Protein AF-A0A354BPM3-F1 (afdb_monomer)

Mean predicted aligned error: 7.32 Å

Nearest PDB structures (foldseek):
  5l0y-assembly5_H  TM=7.955E-01  e=2.793E-01  Thermochaetoides thermophila DSM 1495
  3hym-assembly10_H  TM=7.751E-01  e=2.285E-01  Homo sapiens
  5g05-assembly1_K  TM=7.567E-01  e=3.971E-01  Homo sapiens
  4ynw-assembly2_B  TM=5.288E-01  e=4.354E-02  Thermochaetoides thermophila DSM 1495
  4wnd-assembly1_A  TM=6.859E-01  e=6.900E-01  Homo sapiens

Secondary structure (DSSP, 8-state):
-HHHHHHHHHHHTT-HHHHHHHHHHHHHHHH-HHHHT-B-SSSBHHHHHHHHHHHHHHHHHHHTT-HHHHHHHHHHHHHHHHTSPP-SS-SS-S-HHHHHHHHHHHTT-HHHHHHHHHHHHHH-TT-HHHHHHHHHHHHHHTTSS---PPS---GGGGS-STTSSHHHHTT--

pLDDT: mean 86.79, std 19.34, range [29.61, 98.81]

Sequence (173 aa):
MWLYAHGRALAARGHLKAADA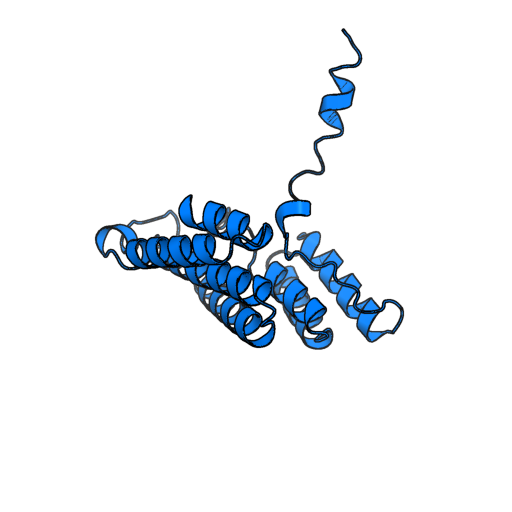TLVQLRAIAQDSRVRSLRLEFNNSGAVLDIAVEVLAGHIVAAKGDLPRAISHLREAVRLEDALVYGEPPEWTVPVREELGVLLLKAGRSDEAEQVFREDLKRFPNNPWAQQGLTDALRVQNGEMKAKWRDGLDPFMYAQPEVAWLRLISSQS

Foldseek 3Di:
DVLLVVLLVCLLVLVLVVSVVSLVVLVVQLPPPVQQQPDDPFHGNNLVSLLSSLQSVLSSCVSVVNLVVSLVSLVVSQVSQVPTDDDVVGPNNDRSLLLSLLSCLLVVNLVVSLVSLVVVCVVVVPPVSSVVSNVVSVCCVVVVDPSDDDNGPDPVVPPDPPPVVVVVVVVPD

Structure (mmCIF, N/CA/C/O backbone):
data_AF-A0A354BPM3-F1
#
_entry.id   AF-A0A354BPM3-F1
#
loop_
_atom_site.group_PDB
_atom_site.id
_atom_site.type_symbol
_atom_site.label_atom_id
_atom_site.label_alt_id
_atom_site.label_comp_id
_atom_site.label_asym_id
_atom_site.label_entity_id
_atom_site.label_seq_id
_atom_site.pdbx_PDB_ins_code
_atom_site.Cartn_x
_atom_site.Cartn_y
_atom_site.Cartn_z
_atom_site.occupancy
_atom_site.B_iso_or_equiv
_atom_site.auth_seq_id
_atom_site.auth_comp_id
_atom_site.auth_asym_id
_atom_site.auth_atom_id
_atom_site.pdbx_PDB_model_num
ATOM 1 N N . MET A 1 1 ? 8.299 4.262 -11.714 1.00 91.12 1 MET A N 1
ATOM 2 C CA . MET A 1 1 ? 7.549 5.165 -10.808 1.00 91.12 1 MET A CA 1
ATOM 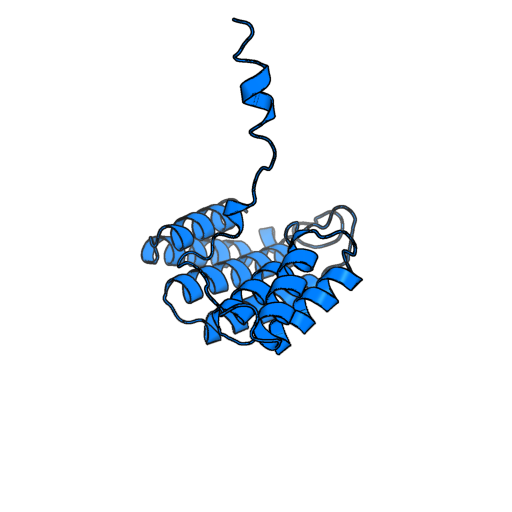3 C C . MET A 1 1 ? 6.419 5.954 -11.472 1.00 91.12 1 MET A C 1
ATOM 5 O O . MET A 1 1 ? 5.343 5.975 -10.893 1.00 91.12 1 MET A O 1
ATOM 9 N N . TRP A 1 2 ? 6.572 6.534 -12.674 1.00 96.19 2 TRP A N 1
ATOM 10 C CA . TRP A 1 2 ? 5.453 7.233 -13.347 1.00 96.19 2 TRP A CA 1
ATOM 11 C C . TRP A 1 2 ? 4.188 6.367 -13.509 1.00 96.19 2 TRP A C 1
ATOM 13 O O . TRP A 1 2 ? 3.111 6.792 -13.106 1.00 96.19 2 TRP A O 1
ATOM 23 N N . LEU A 1 3 ? 4.322 5.125 -14.003 1.00 97.31 3 LEU A N 1
ATOM 24 C CA . LEU A 1 3 ? 3.191 4.188 -14.129 1.00 97.31 3 LEU A CA 1
ATOM 25 C C . LEU A 1 3 ? 2.492 3.925 -12.791 1.00 97.31 3 LEU A C 1
ATOM 27 O O . LEU A 1 3 ? 1.272 3.863 -12.740 1.00 97.31 3 LEU A O 1
ATOM 31 N N . TYR A 1 4 ? 3.252 3.803 -11.703 1.00 97.25 4 TYR A N 1
ATOM 32 C CA . TYR A 1 4 ? 2.693 3.613 -10.365 1.00 97.25 4 TYR A CA 1
ATOM 33 C C . TYR A 1 4 ? 1.813 4.805 -9.954 1.00 97.25 4 TYR A C 1
ATOM 35 O O . TYR A 1 4 ? 0.636 4.624 -9.642 1.00 97.25 4 TYR A O 1
ATOM 43 N N . ALA A 1 5 ? 2.346 6.028 -10.038 1.00 95.81 5 ALA A N 1
ATOM 44 C CA . ALA A 1 5 ? 1.598 7.240 -9.700 1.00 95.81 5 ALA A CA 1
ATOM 45 C C . ALA A 1 5 ? 0.377 7.440 -10.618 1.00 95.81 5 ALA A C 1
ATOM 47 O O . ALA A 1 5 ? -0.718 7.754 -10.151 1.00 95.81 5 ALA A O 1
ATOM 48 N N . HIS A 1 6 ? 0.543 7.198 -11.921 1.00 96.94 6 HIS A N 1
ATOM 49 C CA . HIS A 1 6 ? -0.536 7.292 -12.899 1.00 96.94 6 HIS A CA 1
ATOM 50 C C . HIS A 1 6 ? -1.650 6.273 -12.627 1.00 96.94 6 HIS A C 1
ATOM 52 O O . HIS A 1 6 ? -2.824 6.637 -12.592 1.00 96.94 6 HIS A O 1
ATOM 58 N N . GLY A 1 7 ? -1.291 5.013 -12.367 1.00 97.38 7 GLY A N 1
ATOM 59 C CA . GLY A 1 7 ? -2.239 3.951 -12.040 1.00 97.38 7 GLY A CA 1
ATOM 60 C C . GLY A 1 7 ? -3.018 4.251 -10.762 1.00 97.38 7 GLY A C 1
ATOM 61 O O . GLY A 1 7 ? -4.234 4.060 -10.731 1.00 97.38 7 GLY A O 1
ATOM 62 N N . ARG A 1 8 ? -2.349 4.796 -9.736 1.00 95.69 8 ARG A N 1
ATOM 63 C CA . ARG A 1 8 ? -3.011 5.244 -8.505 1.00 95.69 8 ARG A CA 1
ATOM 64 C C . ARG A 1 8 ? -4.030 6.347 -8.775 1.00 95.69 8 ARG A C 1
ATOM 66 O O . ARG A 1 8 ? -5.168 6.243 -8.326 1.00 95.69 8 ARG A O 1
ATOM 73 N N . ALA A 1 9 ? -3.654 7.361 -9.553 1.00 94.94 9 ALA A N 1
ATOM 74 C CA . ALA A 1 9 ? -4.564 8.441 -9.925 1.00 94.94 9 ALA A CA 1
ATOM 75 C C . ALA A 1 9 ? -5.772 7.933 -10.736 1.00 94.94 9 ALA A C 1
ATOM 77 O O . ALA A 1 9 ? -6.898 8.381 -10.525 1.00 94.94 9 ALA A O 1
ATOM 78 N N . LEU A 1 10 ? -5.568 6.972 -11.643 1.00 95.81 10 LEU A N 1
ATOM 79 C CA . LEU A 1 10 ? -6.658 6.338 -12.391 1.00 95.81 10 LEU A CA 1
ATOM 80 C C . LEU A 1 10 ? -7.606 5.556 -11.474 1.00 95.81 10 LEU A C 1
ATOM 82 O O . LEU A 1 10 ? -8.823 5.689 -11.615 1.00 95.81 10 LEU A O 1
ATOM 86 N N . ALA A 1 11 ? -7.067 4.776 -10.531 1.00 94.25 11 ALA A N 1
ATOM 87 C CA . ALA A 1 11 ? -7.858 4.017 -9.565 1.00 94.25 11 ALA A CA 1
ATOM 88 C C . ALA A 1 11 ? -8.710 4.943 -8.681 1.00 94.25 11 ALA A C 1
ATOM 90 O O . ALA A 1 11 ? -9.918 4.736 -8.572 1.00 94.25 11 ALA A O 1
ATOM 91 N N . ALA A 1 12 ? -8.113 6.012 -8.144 1.00 90.00 12 ALA A N 1
ATOM 92 C CA . ALA A 1 12 ? -8.805 6.997 -7.309 1.00 90.00 12 ALA A CA 1
ATOM 93 C C . ALA A 1 12 ? -9.958 7.707 -8.045 1.00 90.00 12 ALA A C 1
ATOM 95 O O . ALA A 1 12 ? -10.978 8.032 -7.442 1.00 90.00 12 ALA A O 1
ATOM 96 N N . ARG A 1 13 ? -9.835 7.904 -9.364 1.00 92.62 13 ARG A N 1
ATOM 97 C CA . ARG A 1 13 ? -10.871 8.523 -10.215 1.00 92.62 13 ARG A CA 1
ATOM 98 C C . ARG A 1 13 ? -11.892 7.524 -10.775 1.00 92.62 13 ARG A C 1
ATOM 100 O O . ARG A 1 13 ? -12.737 7.907 -11.579 1.00 92.62 13 ARG A O 1
ATOM 107 N N . GLY A 1 14 ? -11.811 6.245 -10.400 1.00 92.00 14 GLY A N 1
ATOM 108 C CA . GLY A 1 14 ? -12.714 5.199 -10.889 1.00 92.00 14 GLY A CA 1
ATOM 109 C C . GLY A 1 14 ? -12.454 4.758 -12.336 1.00 92.00 14 GLY A C 1
ATOM 110 O O . GLY A 1 14 ? -13.249 4.013 -12.910 1.00 92.00 14 GLY A O 1
ATOM 111 N N . HIS A 1 15 ? -11.331 5.150 -12.945 1.00 96.50 15 HIS A N 1
ATOM 112 C CA . HIS A 1 15 ? -10.927 4.710 -14.286 1.00 96.50 15 HIS A CA 1
ATOM 113 C C . HIS A 1 15 ? -10.298 3.304 -14.248 1.00 96.50 15 HIS A C 1
ATOM 115 O O . HIS A 1 15 ? -9.174 3.084 -14.701 1.00 96.50 15 HIS A O 1
ATOM 121 N N . LEU A 1 16 ? -11.036 2.330 -13.706 1.00 96.06 16 LEU A N 1
ATOM 122 C CA . LEU A 1 16 ? -10.515 1.020 -13.296 1.00 96.06 16 LEU A CA 1
ATOM 123 C C . LEU A 1 16 ? -9.903 0.211 -14.448 1.00 96.06 16 LEU A C 1
ATOM 125 O O . LEU A 1 16 ? -8.841 -0.374 -14.275 1.00 96.06 16 LEU A O 1
ATOM 129 N N . LYS A 1 17 ? -10.510 0.238 -15.644 1.00 98.25 17 LYS A N 1
ATOM 130 C CA . LYS A 1 17 ? -9.953 -0.442 -16.831 1.00 98.25 17 LYS A CA 1
ATOM 131 C C . LYS A 1 17 ? -8.580 0.110 -17.226 1.00 98.25 17 LYS A C 1
ATOM 133 O O . LYS A 1 17 ? -7.691 -0.652 -17.589 1.00 98.25 17 LYS A O 1
ATOM 138 N N . ALA A 1 18 ? -8.413 1.432 -17.164 1.00 98.19 18 ALA A N 1
ATOM 139 C CA . ALA A 1 18 ? -7.138 2.069 -17.465 1.00 98.19 18 ALA A CA 1
ATOM 140 C C . ALA A 1 18 ? -6.111 1.769 -16.364 1.00 98.19 18 ALA A C 1
ATOM 142 O O . ALA A 1 18 ? -4.969 1.449 -16.675 1.00 98.19 18 ALA A O 1
ATOM 143 N N . ALA A 1 19 ? -6.531 1.790 -15.094 1.00 98.06 19 ALA A N 1
ATOM 144 C CA . ALA A 1 19 ? -5.667 1.445 -13.969 1.00 98.06 19 ALA A CA 1
ATOM 145 C C . ALA A 1 19 ? -5.156 -0.007 -14.059 1.00 98.06 19 ALA A C 1
ATOM 147 O O . ALA A 1 19 ? -3.964 -0.244 -13.875 1.00 98.06 19 ALA A O 1
ATOM 148 N N . ASP A 1 20 ? -6.021 -0.962 -14.427 1.00 98.56 20 ASP A N 1
ATOM 149 C CA . ASP A 1 20 ? -5.633 -2.357 -14.684 1.00 98.56 20 ASP A CA 1
ATOM 150 C C . ASP A 1 20 ? -4.588 -2.454 -15.810 1.00 98.56 20 ASP A C 1
ATOM 152 O O . ASP A 1 20 ? -3.578 -3.144 -15.665 1.00 98.56 20 ASP A O 1
ATOM 156 N N . ALA A 1 21 ? -4.783 -1.725 -16.916 1.00 98.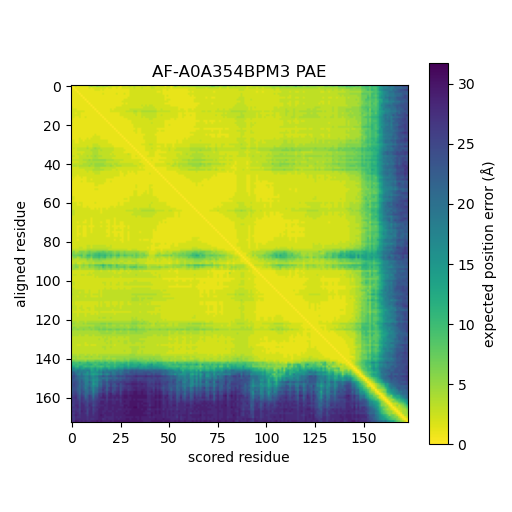69 21 ALA A N 1
ATOM 157 C CA . ALA A 1 21 ? -3.816 -1.691 -18.013 1.00 98.69 21 ALA A CA 1
ATOM 158 C C . ALA A 1 21 ? -2.465 -1.099 -17.573 1.00 98.69 21 ALA A C 1
ATOM 160 O O . ALA A 1 21 ? -1.407 -1.617 -17.938 1.00 98.69 21 ALA A O 1
ATOM 161 N N . THR A 1 22 ? -2.480 -0.050 -16.747 1.00 98.50 22 THR A N 1
ATOM 162 C CA . THR A 1 22 ? -1.265 0.526 -16.158 1.00 98.50 22 THR A CA 1
ATOM 163 C C . THR A 1 22 ? -0.563 -0.455 -15.216 1.00 98.50 22 THR A C 1
ATOM 165 O O . THR A 1 22 ? 0.662 -0.563 -15.268 1.00 98.50 22 THR A O 1
ATOM 168 N N . LEU A 1 23 ? -1.305 -1.216 -14.404 1.00 98.81 23 LEU A N 1
ATOM 169 C CA . LEU A 1 23 ? -0.738 -2.252 -13.537 1.00 98.81 23 LEU A CA 1
ATOM 170 C C . LEU A 1 23 ? -0.052 -3.362 -14.347 1.00 98.81 23 LEU A C 1
ATOM 172 O O . LEU A 1 23 ? 1.022 -3.820 -13.961 1.00 98.81 23 LEU A O 1
ATOM 176 N N . VAL A 1 24 ? -0.621 -3.767 -15.488 1.00 98.75 24 VAL A N 1
ATOM 177 C CA . VAL A 1 24 ? 0.022 -4.729 -16.404 1.00 98.75 24 VAL A CA 1
ATOM 178 C C . VAL A 1 24 ? 1.357 -4.189 -16.922 1.00 98.75 24 VAL A C 1
ATOM 180 O O . VAL A 1 24 ? 2.360 -4.901 -16.877 1.00 98.75 24 VAL A O 1
ATOM 183 N N . GLN A 1 25 ? 1.403 -2.926 -17.356 1.00 98.69 25 GLN A N 1
ATOM 184 C CA . GLN A 1 25 ? 2.649 -2.296 -17.812 1.00 98.69 25 GLN A CA 1
ATOM 185 C C . GLN A 1 25 ? 3.681 -2.186 -16.683 1.00 98.69 25 GLN A C 1
ATOM 187 O O . GLN A 1 25 ? 4.857 -2.480 -16.895 1.00 98.69 25 GLN A O 1
ATOM 192 N N . LEU A 1 26 ? 3.249 -1.808 -15.474 1.00 98.62 26 LEU A N 1
ATOM 193 C CA . LEU A 1 26 ? 4.130 -1.728 -14.310 1.00 98.62 26 LEU A CA 1
ATOM 194 C C . LEU A 1 26 ? 4.732 -3.097 -13.982 1.00 98.62 26 LEU A C 1
ATOM 196 O O . LEU A 1 26 ? 5.939 -3.183 -13.778 1.00 98.62 26 LEU A O 1
ATOM 200 N N . ARG A 1 27 ? 3.922 -4.164 -13.996 1.00 98.69 27 ARG A N 1
ATOM 201 C CA . ARG A 1 27 ? 4.389 -5.544 -13.788 1.00 98.69 27 ARG A CA 1
ATOM 202 C C . ARG A 1 27 ? 5.401 -5.971 -14.843 1.00 98.69 27 ARG A C 1
ATOM 204 O O . ARG A 1 27 ? 6.416 -6.554 -14.488 1.00 98.69 27 ARG A O 1
ATOM 211 N N . ALA A 1 28 ? 5.165 -5.657 -16.116 1.00 98.44 28 ALA A N 1
ATOM 212 C CA . ALA A 1 28 ? 6.110 -5.989 -17.181 1.00 98.44 28 ALA A CA 1
ATOM 213 C C . ALA A 1 28 ? 7.480 -5.326 -16.953 1.00 98.44 28 ALA A C 1
ATOM 215 O O . ALA A 1 28 ? 8.505 -5.997 -17.037 1.00 98.44 28 ALA A O 1
ATOM 216 N N . ILE A 1 29 ? 7.501 -4.040 -16.585 1.00 97.75 29 ILE A N 1
ATOM 217 C CA . ILE A 1 29 ? 8.744 -3.325 -16.253 1.00 97.75 29 ILE A CA 1
ATOM 218 C C . ILE A 1 29 ? 9.391 -3.894 -14.989 1.00 97.75 29 ILE A C 1
ATOM 220 O O . ILE A 1 29 ? 10.602 -4.092 -14.958 1.00 97.75 29 ILE A O 1
ATOM 224 N N . ALA A 1 30 ? 8.592 -4.188 -13.962 1.00 97.56 30 ALA A N 1
ATOM 225 C CA . ALA A 1 30 ? 9.076 -4.785 -12.725 1.00 97.56 30 ALA A CA 1
ATOM 226 C C . ALA A 1 30 ? 9.687 -6.174 -12.944 1.00 97.56 30 ALA A C 1
ATOM 228 O O . ALA A 1 30 ? 10.501 -6.580 -12.131 1.00 97.56 30 ALA A O 1
ATOM 229 N N . GLN A 1 31 ? 9.339 -6.899 -14.012 1.00 97.12 31 GLN A N 1
ATOM 230 C CA . GLN A 1 31 ? 9.913 -8.211 -14.340 1.00 97.12 31 GLN A CA 1
ATOM 231 C C . GLN A 1 31 ? 11.096 -8.151 -15.325 1.00 97.12 31 GLN A C 1
ATOM 233 O O . GLN A 1 31 ? 11.773 -9.160 -15.518 1.00 97.12 31 GLN A O 1
ATOM 238 N N . ASP A 1 32 ? 11.397 -6.994 -15.926 1.00 98.00 32 ASP A N 1
ATOM 239 C CA . ASP A 1 32 ? 12.566 -6.843 -16.802 1.00 98.00 32 ASP A CA 1
ATOM 240 C C . ASP A 1 32 ? 13.856 -6.950 -15.976 1.00 98.00 32 ASP A C 1
ATOM 242 O O . ASP A 1 32 ? 14.124 -6.121 -15.104 1.00 98.00 32 ASP A O 1
ATOM 246 N N . SER A 1 33 ? 14.678 -7.963 -16.262 1.00 96.69 33 SER A N 1
ATOM 247 C CA . SER A 1 33 ? 15.911 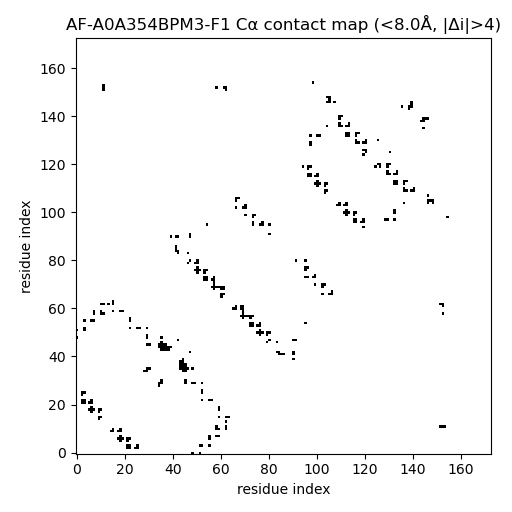-8.243 -15.519 1.00 96.69 33 SER A CA 1
ATOM 248 C C . SER A 1 33 ? 16.875 -7.058 -15.491 1.00 96.69 33 SER A C 1
ATOM 250 O O . SER A 1 33 ? 17.516 -6.832 -14.466 1.00 96.69 33 SER A O 1
ATOM 252 N N . ARG A 1 34 ? 16.928 -6.265 -16.570 1.00 97.12 34 ARG A N 1
ATOM 253 C CA . ARG A 1 34 ? 17.797 -5.084 -16.681 1.00 97.12 34 ARG A CA 1
ATOM 254 C C . ARG A 1 34 ? 17.354 -3.972 -15.747 1.00 97.12 34 ARG A C 1
ATOM 256 O O . ARG A 1 34 ? 18.194 -3.229 -15.256 1.00 97.12 34 ARG A O 1
ATOM 263 N N . VAL A 1 35 ? 16.045 -3.849 -15.525 1.00 97.06 35 VAL A N 1
ATOM 264 C CA . VAL A 1 35 ? 15.475 -2.880 -14.586 1.00 97.06 35 VAL A CA 1
ATOM 265 C C . VAL A 1 35 ? 15.654 -3.404 -13.170 1.00 97.06 35 VAL A C 1
ATOM 267 O O . VAL A 1 35 ? 16.250 -2.717 -12.343 1.00 97.06 35 VAL A O 1
ATOM 270 N N . ARG A 1 36 ? 15.229 -4.645 -12.900 1.00 97.50 36 ARG A N 1
ATOM 271 C CA . ARG A 1 36 ? 15.285 -5.256 -11.562 1.00 97.50 36 ARG A CA 1
ATOM 272 C C . ARG A 1 36 ? 16.666 -5.175 -10.920 1.00 97.50 36 ARG A C 1
ATOM 274 O O . ARG A 1 36 ? 16.750 -4.915 -9.724 1.00 97.50 36 ARG A O 1
ATOM 281 N N . SER A 1 37 ? 17.732 -5.373 -11.698 1.00 96.81 37 SER A N 1
ATOM 282 C CA . SER A 1 37 ? 19.110 -5.366 -11.197 1.00 96.81 37 SER A CA 1
ATOM 283 C C . SER A 1 37 ? 19.698 -3.973 -10.957 1.00 96.81 37 SER A C 1
ATOM 285 O O . SER A 1 37 ? 20.813 -3.884 -10.444 1.00 96.81 37 SER A O 1
ATOM 287 N N . LEU A 1 38 ? 19.013 -2.889 -11.344 1.00 97.56 38 LEU A N 1
ATOM 288 C CA . LEU A 1 38 ? 19.522 -1.533 -11.132 1.00 97.56 38 LEU A CA 1
ATOM 289 C C . LEU A 1 38 ? 19.722 -1.273 -9.641 1.00 97.56 38 LEU A C 1
ATOM 291 O O . LEU A 1 38 ? 18.814 -1.470 -8.831 1.00 97.56 38 LEU A O 1
ATOM 295 N N . ARG A 1 39 ? 20.926 -0.821 -9.297 1.00 96.94 39 ARG A N 1
ATOM 296 C CA . ARG A 1 39 ? 21.326 -0.517 -7.929 1.00 96.94 39 ARG A CA 1
ATOM 297 C C . ARG A 1 39 ? 20.792 0.861 -7.539 1.00 96.94 39 ARG A C 1
ATOM 299 O O . ARG A 1 39 ? 21.073 1.842 -8.223 1.00 96.94 39 ARG A O 1
ATOM 306 N N . LEU A 1 40 ? 20.018 0.902 -6.461 1.00 94.62 40 LEU A N 1
ATOM 307 C CA . LEU A 1 40 ? 19.721 2.120 -5.715 1.00 94.62 40 LEU A CA 1
ATOM 308 C C . LEU A 1 40 ? 20.757 2.265 -4.587 1.00 94.62 40 LEU A C 1
ATOM 310 O O . LEU A 1 40 ? 21.696 1.469 -4.504 1.00 94.62 40 LEU A O 1
ATOM 314 N N . GLU A 1 41 ? 20.617 3.275 -3.738 1.00 94.50 41 GLU A N 1
ATOM 315 C CA . GLU A 1 41 ? 21.581 3.545 -2.669 1.00 94.50 41 GLU A CA 1
ATOM 316 C C . GLU A 1 41 ? 21.723 2.351 -1.708 1.00 94.50 41 GLU A C 1
ATOM 318 O O . GLU A 1 41 ? 22.832 1.868 -1.457 1.00 94.50 41 GLU A O 1
ATOM 323 N N . PHE A 1 42 ? 20.596 1.794 -1.264 1.00 94.56 42 PHE A N 1
ATOM 324 C CA . PHE A 1 42 ? 20.531 0.726 -0.268 1.00 94.56 42 PHE A CA 1
ATOM 325 C C . PHE A 1 42 ? 19.980 -0.578 -0.835 1.00 94.56 42 PHE A C 1
ATOM 327 O O . PHE A 1 42 ? 20.521 -1.640 -0.504 1.00 94.56 42 PHE A O 1
ATOM 334 N N . ASN A 1 43 ? 19.013 -0.541 -1.761 1.00 96.44 43 ASN A N 1
ATOM 335 C CA . ASN A 1 43 ? 18.403 -1.745 -2.349 1.00 96.44 43 ASN A CA 1
ATOM 336 C C . ASN A 1 43 ? 18.591 -1.830 -3.873 1.00 96.44 43 ASN A C 1
ATOM 338 O O . ASN A 1 43 ? 19.422 -1.149 -4.479 1.00 96.44 43 ASN A O 1
ATOM 342 N N . ASN A 1 44 ? 17.892 -2.772 -4.500 1.00 96.69 44 ASN A N 1
ATOM 343 C CA . ASN A 1 44 ? 17.770 -2.861 -5.950 1.00 96.69 44 ASN A CA 1
ATOM 344 C C . ASN A 1 44 ? 16.391 -2.347 -6.373 1.00 96.69 44 ASN A C 1
ATOM 346 O O . ASN A 1 44 ? 15.428 -2.409 -5.608 1.00 96.69 44 ASN A O 1
ATOM 350 N N . SER A 1 45 ? 16.290 -1.844 -7.601 1.00 96.94 45 SER A N 1
ATOM 351 C CA . SER A 1 45 ? 15.040 -1.255 -8.079 1.00 96.94 45 SER A CA 1
ATOM 352 C C . SER A 1 45 ? 13.906 -2.283 -8.155 1.00 96.94 45 SER A C 1
ATOM 354 O O . SER A 1 45 ? 12.750 -1.920 -7.956 1.00 96.94 45 SER A O 1
ATOM 356 N N . GLY A 1 46 ? 14.230 -3.566 -8.372 1.00 97.75 46 GLY A N 1
ATOM 357 C CA . GLY A 1 46 ? 13.260 -4.661 -8.364 1.00 97.75 46 GLY A CA 1
ATOM 358 C C . GLY A 1 46 ? 12.482 -4.746 -7.052 1.00 97.75 46 GLY A C 1
ATOM 359 O O . GLY A 1 46 ? 11.258 -4.796 -7.090 1.00 97.75 46 GLY A O 1
ATOM 360 N N . ALA A 1 47 ? 13.164 -4.669 -5.907 1.00 97.88 47 ALA A N 1
ATOM 361 C CA . ALA A 1 47 ? 12.526 -4.711 -4.591 1.00 97.88 47 ALA A CA 1
ATOM 362 C C . ALA A 1 47 ? 11.544 -3.544 -4.379 1.00 97.88 47 ALA A C 1
ATOM 364 O O . ALA A 1 47 ? 10.425 -3.747 -3.914 1.00 97.88 47 ALA A O 1
ATOM 365 N N . VAL A 1 48 ? 11.918 -2.331 -4.799 1.00 97.75 48 VAL A N 1
ATOM 366 C CA . VAL A 1 48 ? 11.041 -1.146 -4.722 1.00 97.75 48 VAL A CA 1
ATOM 367 C C . VAL A 1 48 ? 9.862 -1.254 -5.699 1.00 97.75 48 VAL A C 1
ATOM 369 O O . VAL A 1 48 ? 8.738 -0.858 -5.385 1.00 97.75 48 VAL A O 1
ATOM 372 N N . LEU A 1 49 ? 10.086 -1.809 -6.892 1.00 98.06 49 LEU A N 1
ATOM 373 C CA . LEU A 1 49 ? 9.032 -2.019 -7.885 1.00 98.06 49 LEU A CA 1
ATOM 374 C C . LEU A 1 49 ? 8.042 -3.112 -7.470 1.00 98.06 49 LEU A C 1
ATOM 376 O O . LEU A 1 49 ? 6.860 -2.978 -7.783 1.00 98.06 49 LEU A O 1
ATOM 380 N N . ASP A 1 50 ? 8.487 -4.142 -6.752 1.00 98.50 50 ASP A N 1
ATOM 381 C CA . ASP A 1 50 ? 7.606 -5.181 -6.214 1.00 98.50 50 ASP A CA 1
ATOM 382 C C . ASP A 1 50 ? 6.624 -4.571 -5.189 1.00 98.50 50 ASP A C 1
ATOM 384 O O . ASP A 1 50 ? 5.421 -4.823 -5.271 1.00 98.50 50 ASP A O 1
ATOM 388 N N . ILE A 1 51 ? 7.088 -3.655 -4.324 1.00 98.56 51 ILE A N 1
ATOM 389 C CA . ILE A 1 51 ? 6.208 -2.868 -3.435 1.00 98.56 51 ILE A CA 1
ATOM 390 C C . ILE A 1 51 ? 5.221 -2.033 -4.262 1.00 98.56 51 ILE A C 1
ATOM 392 O O . ILE A 1 51 ? 4.015 -2.069 -4.018 1.00 98.56 51 ILE A O 1
ATOM 396 N N . ALA A 1 52 ? 5.700 -1.319 -5.286 1.00 98.19 52 ALA A N 1
ATOM 397 C CA . ALA A 1 52 ? 4.847 -0.485 -6.136 1.00 98.19 52 ALA A CA 1
ATOM 398 C C . ALA A 1 52 ? 3.731 -1.281 -6.837 1.00 98.19 52 ALA A C 1
ATOM 400 O O . ALA A 1 52 ? 2.612 -0.779 -6.985 1.00 98.19 52 ALA A O 1
ATOM 401 N N . VAL A 1 53 ? 4.028 -2.506 -7.283 1.00 98.75 53 VAL A N 1
ATOM 402 C CA . VAL A 1 53 ? 3.055 -3.414 -7.905 1.00 98.75 53 VAL A CA 1
ATOM 403 C C . VAL A 1 53 ? 1.971 -3.806 -6.910 1.00 98.75 53 VAL A C 1
ATOM 405 O O . VAL A 1 53 ? 0.788 -3.698 -7.243 1.00 98.75 53 VAL A O 1
ATOM 408 N N . GLU A 1 54 ? 2.355 -4.235 -5.710 1.00 98.81 54 GLU A N 1
ATOM 409 C CA . GLU A 1 54 ? 1.409 -4.684 -4.688 1.00 98.81 54 GLU A CA 1
ATOM 410 C C . GLU A 1 54 ? 0.553 -3.531 -4.161 1.00 98.81 54 GLU A C 1
ATOM 412 O O . GLU A 1 54 ? -0.672 -3.648 -4.104 1.00 98.81 54 GLU A O 1
ATOM 417 N N . VAL A 1 55 ? 1.153 -2.366 -3.900 1.00 98.44 55 VAL A N 1
ATOM 418 C CA . VAL A 1 55 ? 0.404 -1.171 -3.492 1.00 98.44 55 VAL A CA 1
ATOM 419 C C . VAL A 1 55 ? -0.613 -0.778 -4.565 1.00 98.44 55 VAL A C 1
ATOM 421 O O . VAL A 1 55 ? -1.802 -0.642 -4.270 1.00 98.44 55 VAL A O 1
ATOM 424 N N . LEU A 1 56 ? -0.203 -0.663 -5.834 1.00 98.31 56 LEU A N 1
ATOM 425 C CA . LEU A 1 56 ? -1.132 -0.314 -6.914 1.00 98.31 56 LEU A CA 1
ATOM 426 C C . LEU A 1 56 ? -2.250 -1.356 -7.083 1.00 98.31 56 LEU A C 1
ATOM 428 O O . LEU A 1 56 ? -3.410 -0.980 -7.271 1.00 98.31 56 LEU A O 1
ATOM 432 N N . ALA A 1 57 ? -1.927 -2.649 -7.003 1.00 98.75 57 ALA A N 1
ATOM 433 C CA . ALA A 1 57 ? -2.923 -3.713 -7.065 1.00 98.75 57 ALA A CA 1
ATOM 434 C C . ALA A 1 57 ? -3.948 -3.588 -5.927 1.00 98.75 57 ALA A C 1
ATOM 436 O O . ALA A 1 57 ? -5.152 -3.643 -6.187 1.00 98.75 57 ALA A O 1
ATOM 437 N N . GLY A 1 58 ? -3.490 -3.326 -4.699 1.00 98.12 58 GLY A N 1
ATOM 438 C CA . GLY A 1 58 ? -4.351 -3.083 -3.545 1.00 98.12 58 GLY A CA 1
ATOM 439 C C . GLY A 1 58 ? -5.321 -1.921 -3.765 1.00 98.12 58 GLY A C 1
ATOM 440 O O . GLY A 1 58 ? -6.529 -2.090 -3.596 1.00 98.12 58 GLY A O 1
ATOM 441 N N . HIS A 1 59 ? -4.825 -0.772 -4.234 1.00 96.25 59 HIS A N 1
ATOM 442 C CA . HIS A 1 59 ? -5.661 0.402 -4.535 1.00 96.25 59 HIS A CA 1
ATOM 443 C C . HIS A 1 59 ? -6.709 0.132 -5.617 1.00 96.25 59 HIS A C 1
ATOM 445 O O . HIS A 1 59 ? -7.873 0.501 -5.457 1.00 96.25 59 HIS A O 1
ATOM 451 N N . ILE A 1 60 ? -6.334 -0.544 -6.706 1.00 97.88 60 ILE A N 1
ATOM 452 C CA . ILE A 1 60 ? -7.266 -0.891 -7.792 1.00 97.88 60 ILE A CA 1
ATOM 453 C C . ILE A 1 60 ? -8.376 -1.816 -7.289 1.00 97.88 60 ILE A C 1
ATOM 455 O O . ILE A 1 60 ? -9.550 -1.632 -7.615 1.00 97.88 60 ILE A O 1
ATOM 459 N N . VAL A 1 61 ? -8.007 -2.826 -6.507 1.00 97.38 61 VAL A N 1
ATOM 460 C CA . VAL A 1 61 ? -8.933 -3.822 -5.964 1.00 97.38 61 VAL A CA 1
ATOM 461 C C . VAL A 1 61 ? -9.868 -3.192 -4.930 1.00 97.38 61 VAL A C 1
ATOM 463 O O . VAL A 1 61 ? -11.075 -3.439 -4.955 1.00 97.38 61 VAL A O 1
ATOM 466 N N . ALA A 1 62 ? -9.362 -2.291 -4.091 1.00 94.50 62 ALA A N 1
ATOM 467 C CA . ALA A 1 62 ? -10.203 -1.555 -3.161 1.00 94.50 62 ALA A CA 1
ATOM 468 C C . ALA A 1 62 ? -11.155 -0.579 -3.862 1.00 94.50 62 ALA A C 1
ATOM 470 O O . ALA A 1 62 ? -12.302 -0.436 -3.441 1.00 94.50 62 ALA A O 1
ATOM 471 N N . ALA A 1 63 ? -10.720 0.059 -4.953 1.00 93.50 63 ALA A N 1
ATOM 472 C CA . ALA A 1 63 ? -11.581 0.902 -5.782 1.00 93.50 63 ALA A CA 1
ATOM 473 C C . ALA A 1 63 ? -12.688 0.096 -6.496 1.00 93.50 63 ALA A C 1
ATOM 475 O O . ALA A 1 63 ? -13.727 0.652 -6.843 1.00 93.50 63 ALA A O 1
ATOM 476 N N . LYS A 1 64 ? -12.507 -1.223 -6.657 1.00 94.62 64 LYS A N 1
ATOM 477 C CA . LYS A 1 64 ? -13.543 -2.179 -7.098 1.00 94.62 64 LYS A CA 1
ATOM 478 C C . LYS A 1 64 ? -14.474 -2.639 -5.964 1.00 94.62 64 LYS A C 1
ATOM 480 O O . LYS A 1 64 ? -15.413 -3.383 -6.228 1.00 94.62 64 LYS A O 1
ATOM 485 N N . GLY A 1 65 ? -14.224 -2.217 -4.723 1.00 93.06 65 GLY A N 1
ATOM 486 C CA . GLY A 1 65 ? -15.011 -2.579 -3.540 1.00 93.06 65 GLY A CA 1
ATOM 487 C C . GLY A 1 65 ? -14.555 -3.852 -2.819 1.00 93.06 65 GLY A C 1
ATOM 488 O O . GLY A 1 65 ? -15.143 -4.210 -1.801 1.00 93.06 65 GLY A O 1
ATOM 489 N N . ASP A 1 66 ? -13.500 -4.525 -3.286 1.00 96.69 66 ASP A N 1
ATOM 490 C CA . ASP A 1 66 ? -12.998 -5.759 -2.669 1.00 96.69 66 ASP A CA 1
ATOM 491 C C . ASP A 1 66 ? -11.936 -5.439 -1.604 1.00 96.69 66 ASP A C 1
ATOM 493 O O . ASP A 1 66 ? -10.726 -5.548 -1.814 1.00 96.69 66 ASP A O 1
ATOM 497 N N . LEU A 1 67 ? -12.398 -4.989 -0.435 1.00 93.94 67 LEU A N 1
ATOM 498 C CA . LEU A 1 67 ? -11.513 -4.663 0.688 1.00 93.94 67 LEU A CA 1
ATOM 499 C C . LEU A 1 67 ? -10.677 -5.863 1.172 1.00 93.94 67 LEU A C 1
ATOM 501 O O . LEU A 1 67 ? -9.490 -5.661 1.433 1.00 93.94 67 LEU A O 1
ATOM 505 N N . PRO A 1 68 ? -11.210 -7.102 1.275 1.00 97.50 68 PRO A N 1
ATOM 506 C CA . PRO A 1 68 ? -10.409 -8.252 1.689 1.00 97.50 68 PRO A CA 1
ATOM 507 C C . PRO A 1 68 ? -9.187 -8.499 0.799 1.00 97.50 68 PRO A C 1
ATOM 509 O O . PRO A 1 68 ? -8.078 -8.658 1.316 1.00 97.50 68 PRO A O 1
ATOM 512 N N . ARG A 1 69 ? -9.351 -8.487 -0.531 1.00 98.19 69 ARG A N 1
ATOM 513 C CA . ARG A 1 69 ? -8.211 -8.671 -1.442 1.00 98.19 69 ARG A CA 1
ATOM 514 C C . ARG A 1 69 ? -7.268 -7.474 -1.436 1.00 98.19 69 ARG A C 1
ATOM 516 O O . ARG A 1 69 ? -6.057 -7.666 -1.492 1.00 98.19 69 ARG A O 1
ATOM 523 N N . ALA A 1 70 ? -7.791 -6.257 -1.315 1.00 97.94 70 ALA A N 1
ATOM 524 C CA . ALA A 1 70 ? -6.952 -5.069 -1.207 1.00 97.94 70 ALA A CA 1
ATOM 525 C C . ALA A 1 70 ? -6.046 -5.097 0.033 1.00 97.94 70 ALA A C 1
ATOM 527 O O . ALA A 1 70 ? -4.855 -4.810 -0.061 1.00 97.94 70 ALA A O 1
ATOM 528 N N . ILE A 1 71 ? -6.590 -5.519 1.179 1.00 98.44 71 ILE A N 1
ATOM 529 C CA . ILE A 1 71 ? -5.827 -5.713 2.418 1.00 98.44 71 ILE A CA 1
ATOM 530 C C . ILE A 1 71 ? -4.744 -6.782 2.230 1.00 98.44 71 ILE A C 1
ATOM 532 O O . ILE A 1 71 ? -3.637 -6.615 2.736 1.00 98.44 71 ILE A O 1
ATOM 536 N N . SER A 1 72 ? -5.027 -7.863 1.495 1.00 98.69 72 SER A N 1
ATOM 537 C CA . SER A 1 72 ? -4.020 -8.889 1.191 1.00 98.69 72 SER A CA 1
ATOM 538 C C . SER A 1 72 ? -2.839 -8.321 0.402 1.00 98.69 72 SER A C 1
ATOM 540 O O . SER A 1 72 ? -1.696 -8.608 0.746 1.00 98.69 72 SER A O 1
ATOM 542 N N . HIS A 1 73 ? -3.104 -7.494 -0.612 1.00 98.75 73 HIS A N 1
ATOM 543 C CA . HIS A 1 73 ? -2.058 -6.818 -1.383 1.00 98.75 73 HIS A CA 1
ATOM 544 C C . HIS A 1 73 ? -1.228 -5.867 -0.513 1.00 98.75 73 HIS A C 1
ATOM 546 O O . HIS A 1 73 ? -0.002 -5.919 -0.542 1.00 98.75 73 HIS A O 1
ATOM 552 N N . LEU A 1 74 ? -1.868 -5.042 0.327 1.00 98.38 74 LEU A N 1
ATOM 553 C CA . LEU A 1 74 ? -1.117 -4.131 1.198 1.00 98.38 74 LEU A CA 1
ATOM 554 C C . LEU A 1 74 ? -0.321 -4.861 2.288 1.00 98.38 74 LEU A C 1
ATOM 556 O O . LEU A 1 74 ? 0.749 -4.396 2.662 1.00 98.38 74 LEU A O 1
ATOM 560 N N . ARG A 1 75 ? -0.773 -6.025 2.767 1.00 98.69 75 ARG A N 1
ATOM 561 C CA . ARG A 1 75 ? 0.033 -6.870 3.669 1.00 98.69 75 ARG A CA 1
ATOM 562 C C . ARG A 1 75 ? 1.293 -7.396 2.998 1.00 98.69 75 ARG A C 1
ATOM 564 O O . ARG A 1 75 ? 2.347 -7.401 3.627 1.00 98.69 75 ARG A O 1
ATOM 571 N N . GLU A 1 76 ? 1.189 -7.822 1.743 1.00 98.81 76 GLU A N 1
ATOM 572 C CA . GLU A 1 76 ? 2.362 -8.260 0.989 1.00 98.81 76 GLU A CA 1
ATOM 573 C C . GLU A 1 76 ? 3.310 -7.089 0.714 1.00 98.81 76 GLU A C 1
ATOM 575 O O . GLU A 1 76 ? 4.514 -7.218 0.916 1.00 98.81 76 GLU A O 1
ATOM 580 N N . ALA A 1 77 ? 2.778 -5.917 0.367 1.00 98.56 77 ALA A N 1
ATOM 581 C CA . ALA A 1 77 ? 3.580 -4.706 0.226 1.00 98.56 77 ALA A CA 1
ATOM 582 C C . ALA A 1 77 ? 4.305 -4.319 1.532 1.00 98.56 77 ALA A C 1
ATOM 584 O O . ALA A 1 77 ? 5.486 -3.993 1.474 1.00 98.56 77 ALA A O 1
ATOM 585 N N . VAL A 1 78 ? 3.659 -4.433 2.703 1.00 98.25 78 VAL A N 1
ATOM 586 C CA . VAL A 1 78 ? 4.324 -4.251 4.011 1.00 98.25 78 VAL A CA 1
ATOM 587 C C . VAL A 1 78 ? 5.449 -5.269 4.198 1.00 98.25 78 VAL A C 1
ATOM 589 O O . VAL A 1 78 ? 6.551 -4.896 4.580 1.00 98.25 78 VAL A O 1
ATOM 592 N N . ARG A 1 79 ? 5.212 -6.550 3.887 1.00 98.38 79 ARG A N 1
ATOM 593 C CA . ARG A 1 79 ? 6.239 -7.600 3.996 1.00 98.38 79 ARG A CA 1
ATOM 594 C C . ARG A 1 79 ? 7.452 -7.308 3.104 1.00 98.38 79 ARG A C 1
ATOM 596 O O . ARG A 1 79 ? 8.584 -7.580 3.498 1.00 98.38 79 ARG A O 1
ATOM 603 N N . LEU A 1 80 ? 7.217 -6.794 1.898 1.00 98.38 80 LEU A N 1
ATOM 604 C CA . LEU A 1 80 ? 8.267 -6.397 0.958 1.00 98.38 80 LEU A CA 1
ATOM 605 C C . LEU A 1 80 ? 9.022 -5.151 1.446 1.00 98.38 80 LEU A C 1
ATOM 607 O O . LEU A 1 80 ? 10.247 -5.125 1.371 1.00 98.38 80 LEU A O 1
ATOM 611 N N . GLU A 1 81 ? 8.316 -4.157 1.987 1.00 97.19 81 GLU A N 1
ATOM 612 C CA . GLU A 1 81 ? 8.905 -2.950 2.582 1.00 97.19 81 GLU A CA 1
ATOM 613 C C . GLU A 1 81 ? 9.759 -3.266 3.822 1.00 97.19 81 GLU A C 1
ATOM 615 O O . GLU A 1 81 ? 10.862 -2.737 3.971 1.00 97.19 81 GLU A O 1
ATOM 620 N N . ASP A 1 82 ? 9.292 -4.157 4.698 1.00 95.56 82 ASP A N 1
ATOM 621 C CA . ASP A 1 82 ? 10.036 -4.620 5.876 1.00 95.56 82 ASP A CA 1
ATOM 622 C C . ASP A 1 82 ? 11.332 -5.358 5.495 1.00 95.56 82 ASP A C 1
ATOM 624 O O . ASP A 1 82 ? 12.287 -5.375 6.271 1.00 95.56 82 ASP A O 1
ATOM 628 N N . ALA A 1 83 ? 11.374 -5.971 4.308 1.00 96.62 83 ALA A N 1
ATOM 629 C CA . ALA A 1 83 ? 12.540 -6.691 3.803 1.00 96.62 83 ALA A CA 1
ATOM 630 C C . ALA A 1 83 ? 13.592 -5.777 3.150 1.00 96.62 83 ALA A C 1
ATOM 632 O O . ALA A 1 83 ? 14.686 -6.251 2.829 1.00 96.62 83 ALA A O 1
ATOM 633 N N . LEU A 1 84 ? 13.286 -4.493 2.935 1.00 96.19 84 LEU A N 1
ATOM 634 C CA . LEU A 1 84 ? 14.264 -3.537 2.427 1.00 96.19 84 LEU A CA 1
ATOM 635 C C . LEU A 1 84 ? 15.352 -3.268 3.470 1.00 96.19 84 LEU A C 1
ATOM 637 O O . LEU A 1 84 ? 15.081 -3.087 4.659 1.00 96.19 84 LEU A O 1
ATOM 641 N N . VAL A 1 85 ? 16.591 -3.132 2.999 1.00 95.44 85 VAL A N 1
ATOM 642 C CA . VAL A 1 85 ? 17.649 -2.478 3.767 1.00 95.44 85 VAL A CA 1
ATOM 643 C C . VAL A 1 85 ? 17.234 -1.028 3.973 1.00 95.44 85 VAL A C 1
ATOM 645 O O . VAL A 1 85 ? 17.036 -0.285 3.010 1.00 95.44 85 VAL A O 1
ATOM 648 N N . TYR A 1 86 ? 17.075 -0.645 5.235 1.00 88.31 86 TYR A N 1
ATOM 649 C CA . TYR A 1 86 ? 16.689 0.709 5.591 1.00 88.31 86 TYR A CA 1
ATOM 650 C C . TYR A 1 86 ? 17.839 1.691 5.367 1.00 88.31 86 TYR A C 1
ATOM 652 O O . TYR A 1 86 ? 18.985 1.411 5.721 1.00 88.31 86 TYR A O 1
ATOM 660 N N . GLY A 1 87 ? 17.496 2.854 4.829 1.00 87.44 87 GLY A N 1
ATOM 661 C CA . GLY A 1 87 ? 18.373 4.006 4.698 1.00 87.44 87 GLY A CA 1
ATOM 662 C C . GLY A 1 87 ? 17.574 5.289 4.882 1.00 87.44 87 GLY A C 1
ATOM 663 O O . GLY A 1 87 ? 16.346 5.259 4.818 1.00 87.44 87 GLY A O 1
ATOM 664 N N . GLU A 1 88 ? 18.272 6.392 5.147 1.00 83.75 88 GLU A N 1
ATOM 665 C CA . GLU A 1 88 ? 17.668 7.707 5.372 1.00 83.75 88 GLU A CA 1
ATOM 666 C C . GLU A 1 88 ? 18.137 8.690 4.292 1.00 83.75 88 GLU A C 1
ATOM 668 O O . GLU A 1 88 ? 19.320 9.047 4.288 1.00 83.75 88 GLU A O 1
ATOM 673 N N . PRO A 1 89 ? 17.246 9.140 3.387 1.00 83.50 89 PRO A N 1
ATOM 674 C CA . PRO A 1 89 ? 15.804 8.866 3.350 1.00 83.50 89 PRO A CA 1
ATOM 675 C C . PRO A 1 89 ? 15.462 7.446 2.847 1.00 83.50 89 PRO A C 1
ATOM 677 O O . PRO A 1 89 ? 16.226 6.869 2.068 1.00 83.50 89 PRO A O 1
ATOM 680 N N . PRO A 1 90 ? 14.293 6.889 3.222 1.00 87.31 90 PRO A N 1
ATOM 681 C CA . PRO A 1 90 ? 13.868 5.586 2.732 1.00 87.31 90 PRO A CA 1
ATOM 682 C C . PRO A 1 90 ? 13.566 5.633 1.230 1.00 87.31 90 PRO A C 1
ATOM 684 O O . PRO A 1 90 ? 12.915 6.551 0.725 1.00 87.31 90 PRO A O 1
ATOM 687 N N . GLU A 1 91 ? 13.995 4.595 0.509 1.00 91.75 91 GLU A N 1
ATOM 688 C CA . GLU A 1 91 ? 13.759 4.465 -0.939 1.00 91.75 91 GLU A CA 1
ATOM 689 C C . GLU A 1 91 ? 12.267 4.291 -1.284 1.00 91.75 91 GLU A C 1
ATOM 691 O O . GLU A 1 91 ? 11.848 4.587 -2.405 1.00 91.75 91 GLU A O 1
ATOM 696 N N . TRP A 1 92 ? 11.460 3.847 -0.315 1.00 93.00 92 TRP A N 1
ATOM 697 C CA . TRP A 1 92 ? 10.001 3.889 -0.355 1.00 93.00 92 TRP A CA 1
ATOM 698 C C . TRP A 1 92 ? 9.490 4.938 0.643 1.00 93.00 92 TRP A C 1
ATOM 700 O O . TRP A 1 92 ? 9.673 4.802 1.846 1.00 93.00 92 TRP A O 1
ATOM 710 N N . THR A 1 93 ? 8.893 6.020 0.141 1.00 82.00 93 THR A N 1
ATOM 711 C CA . THR A 1 93 ? 8.708 7.257 0.927 1.00 82.00 93 THR A CA 1
ATOM 712 C C . THR A 1 93 ? 7.410 7.321 1.738 1.00 82.00 93 THR A C 1
ATOM 714 O O . THR A 1 93 ? 7.346 8.071 2.705 1.00 82.00 93 THR A O 1
ATOM 717 N N . VAL A 1 94 ? 6.366 6.581 1.350 1.00 83.06 94 VAL A N 1
ATOM 718 C CA . VAL A 1 94 ? 5.069 6.570 2.057 1.00 83.06 94 VAL A CA 1
ATOM 719 C C . VAL A 1 94 ? 4.893 5.198 2.699 1.00 83.06 94 VAL A C 1
ATOM 721 O O . VAL A 1 94 ? 4.613 4.257 1.952 1.00 83.06 94 VAL A O 1
ATOM 724 N N . PRO A 1 95 ? 5.056 5.052 4.027 1.00 89.69 95 PRO A N 1
ATOM 725 C CA . PRO A 1 95 ? 4.994 3.750 4.678 1.00 89.69 95 PRO A CA 1
ATOM 726 C C . PRO A 1 95 ? 3.719 2.994 4.312 1.00 89.69 95 PRO A C 1
AT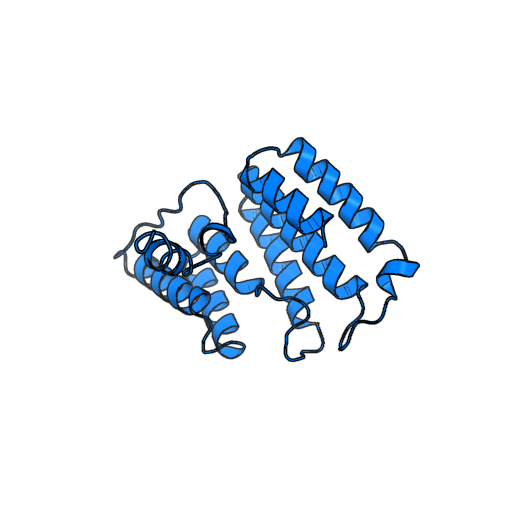OM 728 O O . PRO A 1 95 ? 2.606 3.506 4.457 1.00 89.69 95 PRO A O 1
ATOM 731 N N . VAL A 1 96 ? 3.852 1.754 3.843 1.00 95.56 96 VAL A N 1
ATOM 732 C CA . VAL A 1 96 ? 2.694 0.972 3.378 1.00 95.56 96 VAL A CA 1
ATOM 733 C C . VAL A 1 96 ? 1.736 0.680 4.538 1.00 95.56 96 VAL A C 1
ATOM 735 O O . VAL A 1 96 ? 0.523 0.558 4.345 1.00 95.56 96 VAL A O 1
ATOM 738 N N . ARG A 1 97 ? 2.265 0.609 5.766 1.00 95.06 97 ARG A N 1
ATOM 739 C CA . ARG A 1 97 ? 1.479 0.417 6.993 1.00 95.06 97 ARG A CA 1
ATOM 740 C C . ARG A 1 97 ? 0.419 1.498 7.184 1.00 95.06 97 ARG A C 1
ATOM 742 O O . ARG A 1 97 ? -0.685 1.169 7.609 1.00 95.06 97 ARG A O 1
ATOM 749 N N . GLU A 1 98 ? 0.699 2.745 6.820 1.00 92.06 98 GLU A N 1
ATOM 750 C CA . GLU A 1 98 ? -0.290 3.823 6.886 1.00 92.06 98 GLU A CA 1
ATOM 751 C C . GLU A 1 98 ? -1.513 3.503 6.010 1.00 92.06 98 GLU A C 1
ATOM 753 O O . GLU A 1 98 ? -2.652 3.488 6.484 1.00 92.06 98 GLU A O 1
ATOM 758 N N . GLU A 1 99 ? -1.275 3.145 4.745 1.00 92.69 99 GLU A N 1
ATOM 759 C CA . GLU A 1 99 ? -2.337 2.809 3.794 1.00 92.69 99 GLU A CA 1
ATOM 760 C C . GLU A 1 99 ? -3.090 1.528 4.198 1.00 92.69 99 GLU A C 1
ATOM 762 O O . GLU A 1 99 ? -4.319 1.452 4.072 1.00 92.69 99 GLU A O 1
ATOM 767 N N . LEU A 1 100 ? -2.377 0.533 4.741 1.00 97.12 100 LEU A N 1
ATOM 768 C CA . LEU A 1 100 ? -2.971 -0.689 5.286 1.00 97.12 100 LEU A CA 1
ATOM 769 C C . LEU A 1 100 ? -3.890 -0.390 6.475 1.00 97.12 100 LEU A C 1
ATOM 771 O O . LEU A 1 100 ? -5.001 -0.922 6.527 1.00 97.12 100 LEU A O 1
ATOM 775 N N . GLY A 1 101 ? -3.463 0.465 7.406 1.00 95.75 101 GLY A N 1
ATOM 776 C CA . GLY A 1 101 ? -4.264 0.872 8.558 1.00 95.75 101 GLY A CA 1
ATOM 777 C C . GLY A 1 101 ? -5.569 1.552 8.139 1.00 95.75 101 GLY A C 1
ATOM 778 O O . GLY A 1 101 ? -6.643 1.181 8.616 1.00 95.75 101 GLY A O 1
ATOM 779 N N . VAL A 1 102 ? -5.510 2.464 7.163 1.00 92.56 102 VAL A N 1
ATOM 780 C CA . VAL A 1 102 ? -6.705 3.116 6.594 1.00 92.56 102 VAL A CA 1
ATOM 781 C C . VAL A 1 102 ? -7.659 2.093 5.967 1.00 92.56 102 VAL A C 1
ATOM 783 O O . VAL A 1 102 ? -8.871 2.138 6.204 1.00 92.56 102 VAL A O 1
ATOM 786 N N . LEU A 1 103 ? -7.137 1.132 5.197 1.00 93.00 103 LEU A N 1
ATOM 787 C CA . LEU A 1 103 ? -7.954 0.071 4.600 1.00 93.00 103 LEU A CA 1
ATOM 788 C C . LEU A 1 103 ? -8.607 -0.840 5.645 1.00 93.00 103 LEU A C 1
ATOM 790 O O . LEU A 1 103 ? -9.768 -1.228 5.485 1.00 93.00 103 LEU A O 1
ATOM 794 N N . LEU A 1 104 ? -7.883 -1.172 6.714 1.00 96.19 104 LEU A N 1
ATOM 795 C CA . LEU A 1 104 ? -8.402 -1.970 7.822 1.00 96.19 104 LEU A CA 1
ATOM 796 C C . LEU A 1 104 ? -9.536 -1.239 8.540 1.00 96.19 104 LEU A C 1
ATOM 798 O O . LEU A 1 104 ? -10.586 -1.839 8.776 1.00 96.19 104 LEU A O 1
ATOM 802 N N . LEU A 1 105 ? -9.390 0.064 8.796 1.00 92.75 105 LEU A N 1
ATOM 803 C CA . LEU A 1 105 ? -10.475 0.858 9.367 1.00 92.75 105 LEU A CA 1
ATOM 804 C C . LEU A 1 105 ? -11.694 0.917 8.443 1.00 92.75 105 LEU A C 1
ATOM 806 O O . LEU A 1 105 ? -12.823 0.755 8.917 1.00 92.75 105 LEU A O 1
ATOM 810 N N . LYS A 1 106 ? -11.488 1.074 7.127 1.00 90.19 106 LYS A N 1
ATOM 811 C CA . LYS A 1 106 ? -12.571 1.016 6.129 1.00 90.19 106 LYS A CA 1
ATOM 812 C C . LYS A 1 106 ? -13.303 -0.325 6.138 1.00 90.19 106 LYS A C 1
ATOM 814 O O . LYS A 1 106 ? -14.517 -0.358 5.955 1.00 90.19 106 LYS A O 1
ATOM 819 N N . ALA A 1 107 ? -12.584 -1.415 6.386 1.00 92.62 107 ALA A N 1
ATOM 820 C CA . ALA A 1 107 ? -13.144 -2.756 6.508 1.00 92.62 107 ALA A CA 1
ATOM 821 C C . ALA A 1 107 ? -13.761 -3.056 7.890 1.00 92.62 107 ALA A C 1
ATOM 823 O O . ALA A 1 107 ? -14.183 -4.187 8.121 1.00 92.62 107 ALA A O 1
ATOM 824 N N . GLY A 1 108 ? -13.804 -2.086 8.814 1.00 92.75 108 GLY A N 1
ATOM 825 C CA . GLY A 1 108 ? -14.322 -2.281 10.173 1.00 92.75 108 GLY A CA 1
ATOM 826 C C . GLY A 1 108 ? -13.403 -3.103 11.083 1.00 92.75 108 GLY A C 1
ATOM 827 O O . GLY A 1 108 ? -13.853 -3.624 12.096 1.00 92.75 108 GLY A O 1
ATOM 828 N N . ARG A 1 109 ? -12.120 -3.236 10.728 1.00 95.75 109 ARG A N 1
ATOM 829 C CA . ARG A 1 109 ? -11.109 -4.036 11.437 1.00 95.75 109 ARG A CA 1
ATOM 830 C C . ARG A 1 109 ? -10.214 -3.126 12.283 1.00 95.75 109 ARG A C 1
ATOM 832 O O . ARG A 1 109 ? -9.006 -3.054 12.063 1.00 95.75 109 ARG A O 1
ATOM 839 N N . SER A 1 110 ? -10.819 -2.384 13.213 1.00 95.56 110 SER A N 1
ATOM 840 C CA . SER A 1 110 ? -10.133 -1.364 14.024 1.00 95.56 110 SER A CA 1
ATOM 841 C C . SER A 1 110 ? -8.985 -1.917 14.863 1.00 95.56 110 SER A C 1
ATOM 843 O O . SER A 1 110 ? -7.955 -1.263 14.975 1.00 95.56 110 SER A O 1
ATOM 845 N N . ASP A 1 111 ? -9.126 -3.126 15.399 1.00 97.62 111 ASP A N 1
ATOM 846 C CA . ASP A 1 111 ? -8.107 -3.751 16.254 1.00 97.62 111 ASP A CA 1
ATOM 847 C C . ASP A 1 111 ? -6.827 -4.057 15.470 1.00 97.62 111 ASP A C 1
ATOM 849 O O . ASP A 1 111 ? -5.713 -3.851 15.944 1.00 97.62 111 ASP A O 1
ATOM 853 N N . GLU A 1 112 ? -6.975 -4.496 14.221 1.00 98.06 112 GLU A N 1
ATOM 854 C CA . GLU A 1 112 ? -5.837 -4.738 13.336 1.00 98.06 112 GLU A CA 1
ATOM 855 C C . GLU A 1 112 ? -5.240 -3.427 12.820 1.00 98.06 112 GLU A C 1
ATOM 857 O O . GLU A 1 112 ? -4.024 -3.329 12.667 1.00 98.06 112 GLU A O 1
ATOM 862 N N . ALA A 1 113 ? -6.071 -2.410 12.572 1.00 97.12 113 ALA A N 1
ATOM 863 C CA . ALA A 1 113 ? -5.586 -1.092 12.182 1.00 97.12 113 ALA A CA 1
ATOM 864 C C . ALA A 1 113 ? -4.714 -0.463 13.276 1.00 97.12 113 ALA A C 1
ATOM 866 O O . ALA A 1 113 ? -3.620 0.012 12.981 1.00 97.12 113 ALA A O 1
ATOM 867 N N . GLU A 1 114 ? -5.156 -0.518 14.537 1.00 97.88 114 GLU A N 1
ATOM 868 C CA . GLU A 1 114 ? -4.367 -0.072 15.688 1.00 97.88 114 GLU A CA 1
ATOM 869 C C . GLU A 1 114 ? -2.984 -0.730 15.700 1.00 97.88 114 GLU A C 1
ATOM 871 O O . GLU A 1 114 ? -1.974 -0.036 15.821 1.00 97.88 114 GLU A O 1
ATOM 876 N N . GLN A 1 115 ? -2.924 -2.058 15.557 1.00 98.25 115 GLN A N 1
ATOM 877 C CA . GLN A 1 115 ? -1.657 -2.793 15.567 1.00 98.25 115 GLN A CA 1
ATOM 878 C C . GLN A 1 115 ? -0.719 -2.312 14.458 1.00 98.25 115 GLN A C 1
ATOM 880 O O . GLN A 1 115 ? 0.468 -2.095 14.704 1.00 98.25 115 GLN A O 1
ATOM 885 N N . VAL A 1 116 ? -1.252 -2.107 13.252 1.00 97.62 116 VAL A N 1
ATOM 8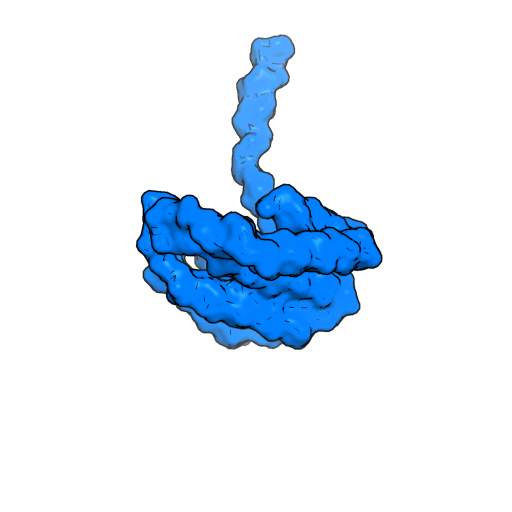86 C CA . VAL A 1 116 ? -0.474 -1.637 12.104 1.00 97.62 116 VAL A CA 1
ATOM 887 C C . VAL A 1 116 ? 0.062 -0.221 12.331 1.00 97.62 116 VAL A C 1
ATOM 889 O O . VAL A 1 116 ? 1.248 0.005 12.092 1.00 97.62 116 VAL A O 1
ATOM 892 N N . PHE A 1 117 ? -0.753 0.707 12.844 1.00 96.94 117 PHE A N 1
ATOM 893 C CA . PHE A 1 117 ? -0.297 2.069 13.149 1.00 96.94 117 PHE A CA 1
ATOM 894 C C . PHE A 1 117 ? 0.724 2.104 14.287 1.00 96.94 117 PHE A C 1
ATOM 896 O O . PHE A 1 117 ? 1.700 2.844 14.215 1.00 96.94 117 PHE A O 1
ATOM 903 N N . ARG A 1 118 ? 0.550 1.284 15.330 1.00 97.75 118 ARG A N 1
ATOM 904 C CA . ARG A 1 118 ? 1.549 1.166 16.402 1.00 97.75 118 ARG A CA 1
ATOM 905 C C . ARG A 1 118 ? 2.881 0.646 15.879 1.00 97.75 118 ARG A C 1
ATOM 907 O O . ARG A 1 118 ? 3.917 1.110 16.341 1.00 97.75 118 ARG A O 1
ATOM 914 N N . GLU A 1 119 ? 2.861 -0.305 14.949 1.00 96.62 119 GLU A N 1
ATOM 915 C CA . GLU A 1 119 ? 4.086 -0.814 14.334 1.00 96.62 119 GLU A CA 1
ATOM 916 C C . GLU A 1 119 ? 4.765 0.247 13.464 1.00 96.62 119 GLU A C 1
ATOM 918 O O . GLU A 1 119 ? 5.978 0.416 13.554 1.00 96.62 119 GLU A O 1
ATOM 923 N N . ASP A 1 120 ? 3.989 1.021 12.700 1.00 94.75 120 ASP A N 1
ATOM 924 C CA . ASP A 1 120 ? 4.518 2.160 11.943 1.00 94.75 120 ASP A CA 1
ATOM 925 C C . ASP A 1 120 ? 5.224 3.169 12.861 1.00 94.75 120 ASP A C 1
ATOM 927 O O . ASP A 1 120 ? 6.378 3.522 12.631 1.00 94.75 120 ASP A O 1
ATOM 931 N N . LEU A 1 121 ? 4.591 3.530 13.981 1.00 95.31 121 LEU A N 1
ATOM 932 C CA . LEU A 1 121 ? 5.134 4.480 14.956 1.00 95.31 121 LEU A CA 1
ATOM 933 C C . LEU A 1 121 ? 6.364 3.970 15.718 1.00 95.31 121 LEU A C 1
ATOM 935 O O . LEU A 1 121 ? 7.099 4.776 16.283 1.00 95.31 121 LEU A O 1
ATOM 939 N N . LYS A 1 122 ? 6.641 2.661 15.742 1.00 93.75 122 LYS A N 1
ATOM 940 C CA . LYS A 1 122 ? 7.932 2.170 16.259 1.00 93.75 122 LYS A CA 1
ATOM 941 C C . LYS A 1 122 ? 9.079 2.545 15.3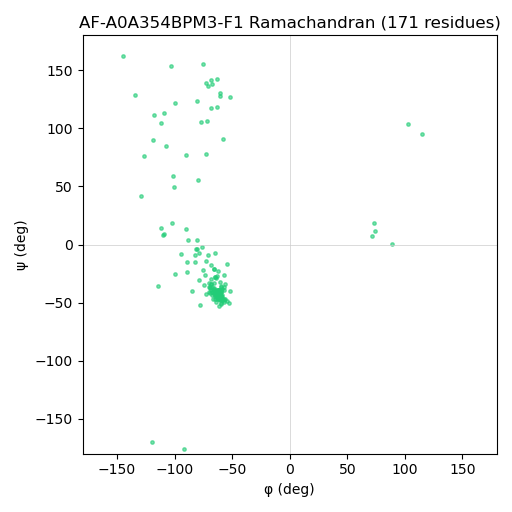27 1.00 93.75 122 LYS A C 1
ATOM 943 O O . LYS A 1 122 ? 10.171 2.840 15.806 1.00 93.75 122 LYS A O 1
ATOM 948 N N . ARG A 1 123 ? 8.832 2.514 14.013 1.00 86.69 123 ARG A N 1
ATOM 949 C CA . ARG A 1 123 ? 9.824 2.825 12.976 1.00 86.69 123 ARG A CA 1
ATOM 950 C C . ARG A 1 123 ? 9.903 4.325 12.704 1.00 86.69 123 ARG A C 1
ATOM 952 O O . ARG A 1 123 ? 10.997 4.863 12.587 1.00 86.69 123 ARG A O 1
ATOM 959 N N . PHE A 1 124 ? 8.754 4.996 12.691 1.00 88.75 124 PHE A N 1
ATOM 960 C CA . PHE A 1 124 ? 8.608 6.426 12.440 1.00 88.75 124 PHE A CA 1
ATOM 961 C C . PHE A 1 124 ? 7.818 7.101 13.580 1.00 88.75 124 PHE A C 1
ATOM 963 O O . PHE A 1 124 ? 6.650 7.452 13.399 1.00 88.75 124 PHE A O 1
ATOM 970 N N . PRO A 1 125 ? 8.427 7.336 14.764 1.00 91.88 125 PRO A N 1
ATOM 971 C CA . PRO A 1 125 ? 7.715 7.849 15.948 1.00 91.88 125 PRO A CA 1
ATOM 972 C C . PRO A 1 125 ? 6.978 9.177 15.747 1.00 91.88 125 PRO A C 1
ATOM 974 O O . PRO A 1 125 ? 5.988 9.459 16.425 1.00 91.88 125 PRO A O 1
ATOM 977 N N . ASN A 1 126 ? 7.450 9.980 14.793 1.00 89.81 126 ASN A N 1
ATOM 978 C CA . ASN A 1 126 ? 6.904 11.291 14.469 1.00 89.81 126 ASN A CA 1
ATOM 979 C C . ASN A 1 126 ? 6.036 11.285 13.199 1.00 89.81 126 ASN A C 1
ATOM 981 O O . ASN A 1 126 ? 5.831 12.354 12.635 1.00 89.81 126 ASN A O 1
ATOM 985 N N . ASN A 1 127 ? 5.549 10.127 12.725 1.00 88.88 127 ASN A N 1
ATOM 986 C CA . ASN A 1 127 ? 4.625 10.078 11.588 1.00 88.88 127 ASN A CA 1
ATOM 987 C C . ASN A 1 127 ? 3.231 10.597 12.010 1.00 88.88 127 ASN A C 1
ATOM 989 O O . ASN A 1 127 ? 2.499 9.875 12.697 1.00 88.88 127 ASN A O 1
ATOM 993 N N . PRO A 1 128 ? 2.820 11.816 11.602 1.00 91.06 128 PRO A N 1
ATOM 994 C CA . PRO A 1 128 ? 1.542 12.386 12.026 1.00 91.06 128 PRO A CA 1
ATOM 995 C C . PRO A 1 128 ? 0.342 11.582 11.509 1.00 91.06 128 PRO A C 1
ATOM 997 O O . PRO A 1 128 ? -0.701 11.542 12.162 1.00 91.06 128 PRO A O 1
ATOM 1000 N N . TRP A 1 129 ? 0.480 10.901 10.371 1.00 89.38 129 TRP A N 1
ATOM 1001 C CA . TRP A 1 129 ? -0.600 10.117 9.779 1.00 89.38 129 TRP A CA 1
ATOM 1002 C C . TRP A 1 129 ? -0.871 8.843 10.561 1.00 89.38 129 TRP A C 1
ATOM 1004 O O . TRP A 1 129 ? -2.026 8.537 10.854 1.00 89.38 129 TRP A O 1
ATOM 1014 N N . ALA A 1 130 ? 0.180 8.140 10.983 1.00 92.56 130 ALA A N 1
ATOM 1015 C CA . ALA A 1 130 ? 0.022 6.972 11.836 1.00 92.56 130 ALA A CA 1
ATOM 1016 C C . ALA A 1 130 ? -0.482 7.343 13.242 1.00 92.56 130 ALA A C 1
ATOM 1018 O O . ALA A 1 130 ? -1.290 6.608 13.809 1.00 92.56 130 ALA A O 1
ATOM 1019 N N . GLN A 1 131 ? -0.093 8.504 13.787 1.00 95.06 131 GLN A N 1
ATOM 1020 C CA . GLN A 1 131 ? -0.651 9.018 15.049 1.00 95.06 131 GLN A CA 1
ATOM 1021 C C . GLN A 1 131 ? -2.157 9.298 14.938 1.00 95.06 131 GLN A C 1
ATOM 1023 O O . GLN A 1 131 ? -2.937 8.900 15.813 1.00 95.06 131 GLN A O 1
ATOM 1028 N N . GLN A 1 132 ? -2.580 9.946 13.849 1.00 92.62 132 GLN A N 1
ATOM 1029 C CA . GLN A 1 132 ? -3.993 10.203 13.582 1.00 92.62 132 GLN A CA 1
ATOM 1030 C C . GLN A 1 132 ? -4.763 8.895 13.362 1.00 92.62 132 GLN A C 1
ATOM 1032 O O . GLN A 1 132 ? -5.799 8.684 13.988 1.00 92.62 132 GLN A O 1
ATOM 1037 N N . GLY A 1 133 ? -4.234 7.982 12.546 1.00 92.69 133 GLY A N 1
ATOM 1038 C CA . GLY A 1 133 ? -4.842 6.678 12.288 1.00 92.69 133 GLY A CA 1
ATOM 1039 C C . GLY A 1 133 ? -4.994 5.821 13.547 1.00 92.69 133 GLY A C 1
ATOM 1040 O O . GLY A 1 133 ? -6.034 5.191 13.745 1.00 92.69 133 GLY A O 1
ATOM 1041 N N . LEU A 1 134 ? -4.003 5.847 14.446 1.00 96.06 134 LEU A N 1
ATOM 1042 C CA . LEU A 1 134 ? -4.087 5.204 15.759 1.00 96.06 134 LEU A CA 1
ATOM 1043 C C . LEU A 1 134 ? -5.205 5.815 16.614 1.00 96.06 134 LEU A C 1
ATOM 1045 O O . LEU A 1 134 ? -5.993 5.086 17.215 1.00 96.06 134 LEU A O 1
ATOM 1049 N N . THR A 1 135 ? -5.297 7.145 16.646 1.00 95.25 135 THR A N 1
ATOM 1050 C CA . THR A 1 135 ? -6.372 7.853 17.356 1.00 95.25 135 THR A CA 1
ATOM 1051 C C . THR A 1 135 ? -7.743 7.452 16.811 1.00 95.25 135 THR A C 1
ATOM 1053 O O . THR A 1 135 ? -8.652 7.133 17.577 1.00 95.25 135 THR A O 1
ATOM 1056 N N . ASP A 1 136 ? -7.884 7.404 15.489 1.00 91.94 136 ASP A N 1
ATOM 1057 C CA . ASP A 1 136 ? -9.121 7.015 14.818 1.00 91.94 136 ASP A CA 1
ATOM 1058 C C . ASP A 1 136 ? -9.500 5.556 15.110 1.00 91.94 136 ASP A C 1
ATOM 1060 O O . ASP A 1 136 ? -10.666 5.275 15.397 1.00 91.94 136 ASP A O 1
ATOM 1064 N N . ALA A 1 137 ? -8.532 4.635 15.117 1.00 94.06 137 ALA A N 1
ATOM 1065 C CA . ALA A 1 137 ? -8.758 3.237 15.481 1.00 94.06 137 ALA A CA 1
ATOM 1066 C C . ALA A 1 137 ? -9.320 3.094 16.904 1.00 94.06 137 ALA A C 1
ATOM 1068 O O . ALA A 1 137 ? -10.346 2.439 17.096 1.00 94.06 137 ALA A O 1
ATOM 1069 N N . LEU A 1 138 ? -8.709 3.774 17.877 1.00 95.81 138 LEU A N 1
ATOM 1070 C CA . LEU A 1 138 ? -9.130 3.734 19.281 1.00 95.81 138 LEU A CA 1
ATOM 1071 C C . LEU A 1 138 ? -10.526 4.340 19.484 1.00 95.81 138 LEU A C 1
ATOM 1073 O O . LEU A 1 138 ? -11.353 3.786 20.205 1.00 95.81 138 LEU A O 1
ATOM 1077 N N . ARG A 1 139 ? -10.841 5.446 18.800 1.00 91.56 139 ARG A N 1
ATOM 1078 C CA . ARG A 1 139 ? -12.176 6.065 18.874 1.00 91.56 139 ARG A CA 1
ATOM 1079 C C . ARG A 1 139 ? -13.271 5.179 18.283 1.00 91.56 139 ARG A C 1
ATOM 1081 O O . ARG A 1 139 ? -14.400 5.211 18.775 1.00 91.56 139 ARG A O 1
ATOM 1088 N N . VAL A 1 140 ? -12.961 4.393 17.246 1.00 90.94 140 VAL A N 1
ATOM 1089 C CA . VAL A 1 140 ? -13.895 3.386 16.712 1.00 90.94 140 VAL A CA 1
ATOM 1090 C C . VAL A 1 140 ? -14.137 2.278 17.731 1.00 90.94 140 VAL A C 1
ATOM 1092 O O . VAL A 1 140 ? -15.294 1.948 17.987 1.00 90.94 140 VAL A O 1
ATOM 1095 N N . GLN A 1 141 ? -13.077 1.746 18.345 1.00 91.50 141 GLN A N 1
ATOM 1096 C CA . GLN A 1 141 ? -13.187 0.695 19.365 1.00 91.50 141 GLN A CA 1
ATOM 1097 C C . GLN A 1 141 ? -14.008 1.150 20.580 1.00 91.50 141 GLN A C 1
ATOM 1099 O O . GLN A 1 141 ? -14.862 0.410 21.063 1.00 91.50 141 GLN A O 1
ATOM 1104 N N . ASN A 1 142 ? -13.815 2.394 21.024 1.00 92.44 142 ASN A N 1
ATOM 1105 C CA . ASN A 1 142 ? -14.537 2.971 22.161 1.00 92.44 142 ASN A CA 1
ATOM 1106 C C . ASN A 1 142 ? -15.983 3.388 21.829 1.00 92.44 142 ASN A C 1
ATOM 1108 O O . ASN A 1 142 ? -16.701 3.879 22.699 1.00 92.44 142 ASN A O 1
ATOM 1112 N N . GLY A 1 143 ? -16.426 3.245 20.574 1.00 86.81 143 GLY A N 1
ATOM 1113 C CA . GLY A 1 143 ? -17.759 3.666 20.130 1.00 86.81 143 GLY A CA 1
ATOM 1114 C C . GLY A 1 143 ? -17.951 5.187 20.036 1.00 86.81 143 GLY A C 1
ATOM 1115 O O . GLY A 1 143 ? -19.059 5.653 19.768 1.00 86.81 143 GLY A O 1
ATOM 1116 N N . GLU A 1 144 ? -16.885 5.969 20.213 1.00 80.81 144 GLU A N 1
ATOM 1117 C CA . GLU A 1 144 ? -16.878 7.436 20.115 1.00 80.81 144 GLU A CA 1
ATOM 1118 C C . GLU A 1 144 ? -16.946 7.926 18.665 1.00 80.81 144 GLU A C 1
ATOM 1120 O O . GLU A 1 144 ? -17.324 9.068 18.385 1.00 80.81 144 GLU A O 1
ATOM 1125 N N . MET A 1 145 ? -16.561 7.064 17.726 1.00 80.38 145 MET A N 1
ATOM 1126 C CA . MET A 1 145 ? -16.622 7.316 16.299 1.00 80.38 145 MET A CA 1
ATOM 1127 C C . MET A 1 145 ? -17.217 6.102 15.590 1.00 80.38 145 MET A C 1
ATOM 1129 O O . MET A 1 145 ? -16.747 4.979 15.731 1.00 80.38 145 MET A O 1
ATOM 1133 N N . LYS A 1 146 ? -18.236 6.318 14.754 1.00 72.94 146 LYS A N 1
ATOM 1134 C CA . LYS A 1 146 ? -18.618 5.292 13.776 1.00 72.94 146 LYS A CA 1
ATOM 1135 C C . LYS A 1 146 ? -17.531 5.233 12.714 1.00 72.94 146 LYS A C 1
ATOM 1137 O O . LYS A 1 146 ? -17.136 6.288 12.225 1.00 72.94 146 LYS A O 1
ATOM 1142 N N . ALA A 1 147 ? -17.115 4.034 12.311 1.00 65.44 147 ALA A N 1
ATOM 1143 C CA . ALA A 1 147 ? -16.259 3.846 11.144 1.00 65.44 147 ALA A CA 1
ATOM 1144 C C . ALA A 1 147 ? -16.952 4.445 9.903 1.00 65.44 147 ALA A C 1
ATOM 1146 O O . ALA A 1 147 ? -17.776 3.802 9.255 1.00 65.44 147 ALA A O 1
ATOM 1147 N N . LYS A 1 148 ? -16.693 5.724 9.621 1.00 58.03 148 LYS A N 1
ATOM 1148 C CA . LYS A 1 148 ? -17.286 6.473 8.515 1.00 58.03 148 LYS A CA 1
ATOM 1149 C C . LYS A 1 148 ? -16.156 6.904 7.602 1.00 58.03 148 LYS A C 1
ATOM 1151 O O . LYS A 1 148 ? -15.596 7.984 7.746 1.00 58.03 148 LYS A O 1
ATOM 1156 N N . TRP A 1 149 ? -15.850 6.044 6.646 1.00 59.84 149 TRP A N 1
ATOM 1157 C CA . TRP A 1 149 ? -14.819 6.289 5.649 1.00 59.84 149 TRP A CA 1
ATOM 1158 C C . TRP A 1 149 ? -15.502 6.765 4.372 1.00 59.84 149 TRP A C 1
ATOM 1160 O O . TRP A 1 149 ? -16.399 6.092 3.865 1.00 59.84 149 TRP A O 1
ATOM 1170 N N . ARG A 1 150 ? -15.144 7.960 3.884 1.00 44.06 150 ARG A N 1
ATOM 1171 C CA . ARG A 1 150 ? -15.643 8.457 2.592 1.00 44.06 150 ARG A CA 1
ATOM 1172 C C . ARG A 1 150 ? -15.150 7.536 1.476 1.00 44.06 150 ARG A C 1
ATOM 1174 O O . ARG A 1 150 ? -14.020 7.056 1.511 1.00 44.06 150 ARG A O 1
ATOM 1181 N N . ASP A 1 151 ? -16.002 7.307 0.483 1.00 42.31 151 ASP A N 1
ATOM 1182 C CA . ASP A 1 151 ? -15.591 6.641 -0.747 1.00 42.31 151 ASP A CA 1
ATOM 1183 C C . ASP A 1 151 ? -14.488 7.450 -1.439 1.00 42.31 151 ASP A C 1
ATOM 1185 O O . ASP A 1 151 ? -14.593 8.669 -1.586 1.00 42.31 151 ASP A O 1
ATOM 1189 N N . GLY A 1 152 ? -13.413 6.752 -1.808 1.00 45.88 152 GLY A N 1
ATOM 1190 C CA . GLY A 1 152 ? -12.145 7.328 -2.250 1.00 45.88 152 GLY A CA 1
ATOM 1191 C C . GLY A 1 152 ? -11.024 7.000 -1.267 1.00 45.88 152 GLY A C 1
ATOM 1192 O O . GLY A 1 152 ? -10.835 7.690 -0.272 1.00 45.88 152 GLY A O 1
ATOM 1193 N N . LEU A 1 153 ? -10.268 5.936 -1.550 1.00 47.06 153 LEU A N 1
ATOM 1194 C CA . LEU A 1 153 ? -8.934 5.766 -0.975 1.00 47.06 153 LEU A CA 1
ATOM 1195 C C . LEU A 1 153 ? -8.023 6.759 -1.665 1.00 47.06 153 LEU A C 1
ATOM 1197 O O . LEU A 1 153 ? -7.291 6.405 -2.587 1.00 47.06 153 LEU A O 1
ATOM 1201 N N . ASP A 1 154 ? -8.117 8.011 -1.247 1.00 46.47 154 ASP A N 1
ATOM 1202 C CA . ASP A 1 154 ? -7.160 9.003 -1.675 1.00 46.47 154 ASP A CA 1
ATOM 1203 C C . ASP A 1 154 ? -6.227 9.365 -0.519 1.00 46.47 154 ASP A C 1
ATOM 1205 O O . ASP A 1 154 ? -6.462 10.360 0.168 1.00 46.47 154 ASP A O 1
ATOM 1209 N N . PRO A 1 155 ? -5.144 8.591 -0.299 1.00 43.69 155 PRO A N 1
ATOM 1210 C CA . PRO A 1 155 ? -4.035 9.056 0.525 1.00 43.69 155 PRO A CA 1
ATOM 1211 C C . PRO A 1 155 ? -3.469 10.405 0.038 1.00 43.69 155 PRO A C 1
ATOM 1213 O O . PRO A 1 155 ? -2.785 11.082 0.797 1.00 43.69 155 PRO A O 1
ATOM 1216 N N . PHE A 1 156 ? -3.755 10.846 -1.203 1.00 40.06 156 PHE A N 1
ATOM 1217 C CA . PHE A 1 156 ? -3.282 12.130 -1.729 1.00 40.06 156 PHE A CA 1
ATOM 1218 C C . PHE A 1 156 ? -4.100 13.352 -1.293 1.00 40.06 156 PHE A C 1
ATOM 1220 O O . PHE A 1 156 ? -3.653 14.468 -1.553 1.00 40.06 156 PHE A O 1
ATOM 1227 N N . MET A 1 157 ? -5.211 13.209 -0.557 1.00 39.28 157 MET A N 1
ATOM 1228 C CA . MET A 1 157 ? -5.861 14.377 0.074 1.00 39.28 157 MET A CA 1
ATOM 1229 C C . MET A 1 157 ? -4.989 15.042 1.159 1.00 39.28 157 MET A C 1
ATOM 1231 O O . MET A 1 157 ? -5.325 16.120 1.643 1.00 39.28 157 MET A O 1
ATOM 1235 N N . TYR A 1 158 ? -3.852 14.433 1.502 1.00 45.03 158 TYR A N 1
ATOM 1236 C CA . TYR A 1 158 ? -2.901 14.919 2.497 1.00 45.03 158 TYR A CA 1
ATOM 1237 C C . TYR A 1 158 ? -1.561 15.409 1.926 1.00 45.03 158 TYR A C 1
ATOM 1239 O O . TYR A 1 158 ? -0.652 15.767 2.677 1.00 45.03 158 TYR A O 1
ATOM 1247 N N . ALA A 1 159 ? -1.436 15.517 0.600 1.00 33.00 159 ALA A N 1
ATOM 1248 C CA . ALA A 1 159 ? -0.361 16.300 0.004 1.00 33.00 159 ALA A CA 1
ATOM 1249 C C . ALA A 1 159 ? -0.706 17.803 0.105 1.00 33.00 159 ALA A C 1
ATOM 1251 O O . ALA A 1 159 ? -1.507 18.301 -0.683 1.00 33.00 159 ALA A O 1
ATOM 1252 N N . GLN A 1 160 ? -0.027 18.492 1.039 1.00 29.61 160 GLN A N 1
ATOM 1253 C CA . GLN A 1 160 ? 0.083 19.947 1.300 1.00 29.61 160 GLN A CA 1
ATOM 1254 C C . GLN A 1 160 ? -0.749 20.515 2.481 1.00 29.61 160 GLN A C 1
ATOM 1256 O O . GLN A 1 160 ? -1.909 20.884 2.304 1.00 29.61 160 GLN A O 1
ATOM 1261 N N . PRO A 1 161 ? -0.117 20.810 3.637 1.00 33.25 161 PRO A N 1
ATOM 1262 C CA . PRO A 1 161 ? -0.492 21.960 4.466 1.00 33.25 161 PRO A CA 1
ATOM 1263 C C . PRO A 1 161 ? -0.103 23.314 3.825 1.00 33.25 161 PRO A C 1
ATOM 1265 O O . PRO A 1 161 ? -0.517 24.367 4.307 1.00 33.25 161 PRO A O 1
ATOM 1268 N N . GLU A 1 162 ? 0.664 23.334 2.727 1.00 35.84 162 GLU A N 1
ATOM 1269 C CA . GLU A 1 162 ? 1.282 24.557 2.185 1.00 35.84 162 GLU A CA 1
ATOM 1270 C C . GLU A 1 162 ? 0.566 25.204 0.983 1.00 35.84 162 GLU A C 1
ATOM 1272 O O . GLU A 1 162 ? 1.186 25.601 0.001 1.00 35.84 162 GLU A O 1
ATOM 1277 N N . VAL A 1 163 ? -0.747 25.424 1.069 1.00 42.28 163 VAL A N 1
ATOM 1278 C CA . VAL A 1 163 ? -1.404 26.479 0.254 1.00 42.28 163 VAL A CA 1
ATOM 1279 C C . VAL A 1 163 ? -1.868 27.681 1.079 1.00 42.28 163 VAL A C 1
ATOM 1281 O O . VAL A 1 163 ? -2.472 28.613 0.549 1.00 42.28 163 VAL A O 1
ATOM 1284 N N . ALA A 1 164 ? -1.488 27.739 2.359 1.00 36.34 164 ALA A N 1
ATOM 1285 C CA . ALA A 1 164 ? -1.605 28.956 3.160 1.00 36.34 164 ALA A CA 1
ATOM 1286 C C . ALA A 1 164 ? -0.556 30.028 2.788 1.00 36.34 164 ALA A C 1
ATOM 1288 O O . ALA A 1 164 ? -0.843 31.217 2.908 1.00 36.34 164 ALA A O 1
ATOM 1289 N N . TRP A 1 165 ? 0.615 29.655 2.252 1.00 33.28 165 TRP A N 1
ATOM 1290 C CA . TRP A 1 165 ? 1.668 30.626 1.911 1.00 33.28 165 TRP A CA 1
ATOM 1291 C C . TRP A 1 165 ? 1.419 31.383 0.601 1.00 33.28 165 TRP A C 1
ATOM 1293 O O . TRP A 1 165 ? 1.747 32.563 0.502 1.00 33.28 165 TRP A O 1
ATOM 1303 N N . LEU A 1 166 ? 0.739 30.778 -0.378 1.00 36.31 166 LEU A N 1
ATOM 1304 C CA . LEU A 1 166 ? 0.405 31.463 -1.636 1.00 36.31 166 LEU A CA 1
ATOM 1305 C C . LEU A 1 166 ? -0.702 32.521 -1.490 1.00 36.31 166 LEU A C 1
ATOM 1307 O O . LEU A 1 166 ? -0.829 33.371 -2.363 1.00 36.31 166 LEU A O 1
ATOM 1311 N N . ARG A 1 167 ? -1.448 32.545 -0.375 1.00 41.75 167 ARG A N 1
ATOM 1312 C CA . ARG A 1 167 ? -2.380 33.647 -0.060 1.00 41.75 167 ARG A CA 1
ATOM 1313 C C . ARG A 1 167 ? -1.707 34.864 0.580 1.00 41.75 167 ARG A C 1
ATOM 1315 O O . ARG A 1 167 ? -2.314 35.928 0.598 1.00 41.75 167 ARG A O 1
ATOM 1322 N N . LEU A 1 168 ? -0.471 34.731 1.067 1.00 39.47 168 LEU A N 1
ATOM 1323 C CA . LEU A 1 168 ? 0.300 35.831 1.664 1.00 39.47 168 LEU A CA 1
ATOM 1324 C C . LEU A 1 168 ? 1.141 36.612 0.641 1.00 39.47 168 LEU A C 1
ATOM 1326 O O . LEU A 1 168 ? 1.567 37.723 0.935 1.00 39.47 168 LEU A O 1
ATOM 1330 N N . ILE A 1 169 ? 1.348 36.070 -0.565 1.00 47.12 169 ILE A N 1
ATOM 1331 C CA . ILE A 1 169 ? 2.138 36.724 -1.626 1.00 47.12 169 ILE A CA 1
ATOM 1332 C C . ILE A 1 169 ? 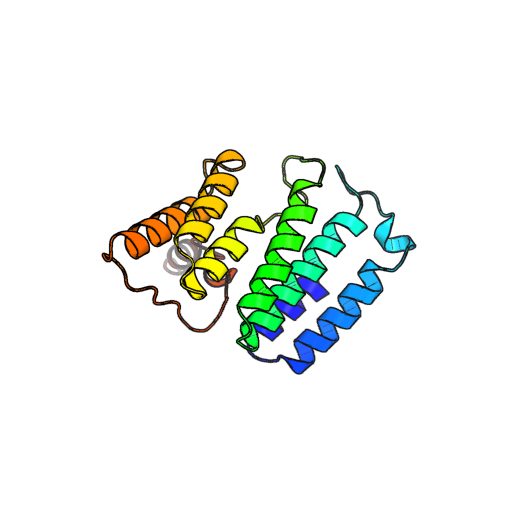1.229 37.409 -2.663 1.00 47.12 169 ILE A C 1
ATOM 1334 O O . ILE A 1 169 ? 1.614 38.406 -3.262 1.00 47.12 169 ILE A O 1
ATOM 1338 N N . SER A 1 170 ? -0.019 36.958 -2.823 1.00 46.94 170 SER A N 1
ATOM 1339 C CA . SER A 1 170 ? -1.000 37.575 -3.730 1.00 46.94 170 SER A CA 1
ATOM 1340 C C . SER A 1 170 ? -1.865 38.669 -3.082 1.00 46.94 170 SER A C 1
ATOM 1342 O O . SER A 1 170 ? -2.889 39.043 -3.645 1.00 46.94 170 SER A O 1
ATOM 1344 N N . SER A 1 171 ? -1.499 39.166 -1.894 1.00 45.56 171 SER A N 1
ATOM 1345 C CA . SER A 1 171 ? -2.142 40.331 -1.258 1.00 45.56 171 SER A CA 1
ATOM 1346 C C . SER A 1 171 ? -1.227 41.564 -1.190 1.00 45.56 171 SER A C 1
ATOM 1348 O O . SER A 1 171 ? -1.516 42.493 -0.440 1.00 45.56 171 SER A O 1
ATOM 1350 N N . GLN A 1 172 ? -0.118 41.565 -1.939 1.00 47.25 172 GLN A N 1
ATOM 1351 C CA . GLN A 1 172 ? 0.768 42.724 -2.121 1.00 47.25 172 GLN A CA 1
ATOM 1352 C C . GLN A 1 172 ? 1.057 43.010 -3.605 1.00 47.25 172 GLN A C 1
ATOM 1354 O O . GLN A 1 172 ? 2.184 43.327 -3.984 1.00 47.25 172 GLN A O 1
ATOM 1359 N N . SER A 1 173 ? 0.029 42.916 -4.448 1.00 47.44 173 SER A N 1
ATOM 1360 C CA . SER A 1 173 ? 0.036 43.463 -5.810 1.00 47.44 173 SER A CA 1
ATOM 1361 C C . SER A 1 173 ? -1.260 44.204 -6.077 1.00 47.44 173 SER A C 1
ATOM 1363 O O . SER A 1 173 ? -2.311 43.551 -5.876 1.00 47.44 173 SER A O 1
#

Radius of gyration: 17.45 Å; Cα contacts (8 Å, |Δi|>4): 211; chains: 1; bounding box: 40×52×40 Å

Solvent-accessible surface area (backbone atoms only — not comparabl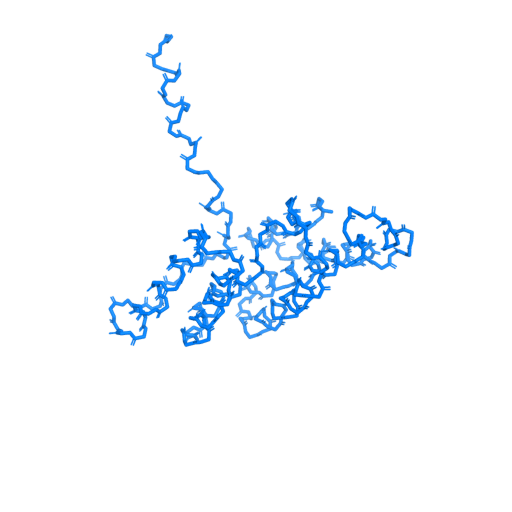e to full-atom values): 9483 Å² total; per-residue (Å²): 108,69,49,47,56,51,22,45,54,27,19,55,70,66,39,49,72,59,17,53,52,31,49,53,53,45,48,54,54,45,66,34,65,79,51,25,66,36,75,51,99,70,48,40,44,25,61,58,36,53,28,45,48,26,43,43,50,13,50,43,34,38,65,72,67,39,52,72,62,13,50,52,26,26,52,51,19,34,56,47,56,72,68,49,63,85,50,91,78,49,95,70,82,70,63,46,37,51,59,38,20,55,52,27,36,65,68,69,36,30,73,61,16,30,54,34,17,55,56,44,34,72,79,40,75,84,42,66,64,31,54,51,50,31,51,51,21,52,32,36,73,71,65,78,34,76,82,78,69,70,93,60,85,53,81,65,83,70,74,69,89,74,66,65,61,64,62,69,63,71,73,77,119